Protein AF-G7DZJ2-F1 (afdb_monomer_lite)

Secondary structure (DSSP, 8-state):
-PPPTT-HHHHHHHTT-STT-TT---SS-HHHHHHHHHHTT--TT-EEEETTTEEEEEEEEEEEEEEEE-TTS-EEEEEEEEEEEEESSS-SSBSSEEEETTTTEEEESS---TTTEEEE-GGGEEEPPPPPPHHHHHHHHHHTT--

Foldseek 3Di:
DDDDCPDPVNVCCVVCHDPNVLDPDPPDDFVVVVVVCVVVVVDFQFWKDFQNHWTFTFHDWGWAWDWDQDPVRDTRTDIDIKTKTQTPDLQAAAQQWDQGPVVRGIDRSDGHDGSRIHIDHSVRIDGDDPPCPVVNVVVVVVVVVPD

Structure (mmCIF, N/CA/C/O backbone):
data_AF-G7DZJ2-F1
#
_entry.id   AF-G7DZJ2-F1
#
loop_
_atom_site.group_PDB
_atom_site.id
_atom_site.type_symbol
_atom_site.label_atom_id
_atom_site.label_alt_id
_atom_site.label_comp_id
_atom_site.label_asym_id
_atom_site.label_entity_id
_atom_site.label_seq_id
_atom_site.pdbx_PDB_ins_code
_atom_site.Cartn_x
_atom_site.Cartn_y
_atom_site.Cartn_z
_atom_site.occupancy
_atom_site.B_iso_or_equiv
_atom_site.auth_seq_id
_atom_site.auth_comp_id
_atom_site.auth_asym_id
_atom_site.auth_atom_id
_atom_site.pdbx_PDB_model_num
ATOM 1 N N . MET A 1 1 ? 21.394 -34.341 -24.101 1.00 41.84 1 MET A N 1
ATOM 2 C CA . MET A 1 1 ? 19.945 -34.638 -24.133 1.00 41.84 1 MET A CA 1
ATOM 3 C C . MET A 1 1 ? 19.260 -33.555 -24.952 1.00 41.84 1 MET A C 1
ATOM 5 O O . MET A 1 1 ? 19.091 -32.444 -24.472 1.00 41.84 1 MET A O 1
ATOM 9 N N . THR A 1 2 ? 18.996 -33.837 -26.224 1.00 46.78 2 THR A N 1
ATOM 10 C CA . THR A 1 2 ? 18.434 -32.907 -27.213 1.00 46.78 2 THR A CA 1
ATOM 11 C C . THR A 1 2 ? 16.918 -32.798 -27.024 1.00 46.78 2 THR A C 1
ATOM 13 O O . THR A 1 2 ? 16.206 -33.800 -27.077 1.00 46.78 2 THR A O 1
ATOM 16 N N . ALA A 1 3 ? 16.421 -31.592 -26.736 1.00 44.00 3 ALA A N 1
ATOM 17 C CA . ALA A 1 3 ? 14.989 -31.332 -26.600 1.00 44.00 3 ALA A CA 1
ATOM 18 C C . ALA A 1 3 ? 14.274 -31.607 -27.934 1.00 44.00 3 ALA A C 1
ATOM 20 O O . ALA A 1 3 ? 14.770 -31.227 -28.994 1.00 44.00 3 ALA A O 1
ATOM 21 N N . ARG A 1 4 ? 13.124 -32.290 -27.884 1.00 52.59 4 ARG A N 1
ATOM 22 C CA . ARG A 1 4 ? 12.337 -32.619 -29.080 1.00 52.59 4 ARG A CA 1
ATOM 23 C C . ARG A 1 4 ? 11.731 -31.333 -29.676 1.00 52.59 4 ARG A C 1
ATOM 25 O O . ARG A 1 4 ? 11.116 -30.579 -28.920 1.00 52.59 4 ARG A O 1
ATOM 32 N N . PRO A 1 5 ? 11.874 -31.090 -30.991 1.00 52.53 5 PRO A N 1
ATOM 33 C CA . PRO A 1 5 ? 11.468 -29.837 -31.636 1.00 52.53 5 PRO A CA 1
ATOM 34 C C . PRO A 1 5 ? 9.947 -29.592 -31.650 1.00 52.53 5 PRO A C 1
ATOM 36 O O . PRO A 1 5 ? 9.535 -28.441 -31.720 1.00 52.53 5 PRO A O 1
ATOM 39 N N . ASP A 1 6 ? 9.122 -30.632 -31.489 1.00 56.62 6 ASP A N 1
ATOM 40 C CA . ASP A 1 6 ? 7.650 -30.539 -31.558 1.00 56.62 6 ASP A CA 1
ATOM 41 C C . ASP A 1 6 ? 6.944 -30.275 -30.220 1.00 56.62 6 ASP A C 1
ATOM 43 O O . ASP A 1 6 ? 5.720 -30.367 -30.114 1.00 56.62 6 ASP A O 1
ATOM 47 N N . SER A 1 7 ? 7.680 -29.956 -29.153 1.00 67.56 7 SER A N 1
ATOM 48 C CA . SER A 1 7 ? 7.009 -29.589 -27.905 1.00 67.56 7 SER A CA 1
ATOM 49 C C . SER A 1 7 ? 6.439 -28.175 -27.998 1.00 67.56 7 SER A C 1
ATOM 51 O O . SER A 1 7 ? 7.148 -27.224 -28.336 1.00 67.56 7 SER A O 1
ATOM 53 N N . ALA A 1 8 ? 5.185 -28.008 -27.571 1.00 57.66 8 ALA A N 1
ATOM 54 C CA . ALA A 1 8 ? 4.567 -26.699 -27.371 1.00 57.66 8 ALA A CA 1
ATOM 55 C C . ALA A 1 8 ? 5.433 -25.770 -26.495 1.00 57.66 8 ALA A C 1
ATOM 57 O O . ALA A 1 8 ? 5.366 -24.552 -26.634 1.00 57.66 8 ALA A O 1
ATOM 58 N N . GLU A 1 9 ? 6.271 -26.318 -25.607 1.00 56.66 9 GLU A N 1
ATOM 59 C CA . GLU A 1 9 ? 7.233 -25.534 -24.825 1.00 56.66 9 GLU A CA 1
ATOM 60 C C . GLU A 1 9 ? 8.421 -25.018 -25.649 1.00 56.66 9 GLU A C 1
ATOM 62 O O . GLU A 1 9 ? 8.855 -23.887 -25.429 1.00 56.66 9 GLU A O 1
ATOM 67 N N . ALA A 1 10 ? 8.927 -25.806 -26.604 1.00 64.94 10 ALA A N 1
ATOM 68 C CA . ALA A 1 10 ? 10.011 -25.398 -27.498 1.00 64.94 10 ALA A CA 1
ATOM 69 C C . ALA A 1 10 ? 9.540 -24.284 -28.442 1.00 64.94 10 ALA A C 1
ATOM 71 O O . ALA A 1 10 ? 10.220 -23.269 -28.590 1.00 64.94 10 ALA A O 1
ATOM 72 N N . PHE A 1 11 ? 8.321 -24.416 -28.972 1.00 62.84 11 PHE A N 1
ATOM 73 C CA . PHE A 1 11 ? 7.686 -23.386 -29.791 1.00 62.84 11 PHE A CA 1
ATOM 74 C C . PHE A 1 11 ? 7.456 -22.084 -29.009 1.00 62.84 11 PHE A C 1
ATOM 76 O O . PHE A 1 11 ? 7.815 -21.007 -29.487 1.00 62.84 11 PHE A O 1
ATOM 83 N N . LYS A 1 12 ? 6.926 -22.177 -27.777 1.00 67.94 12 LYS A N 1
ATOM 84 C CA . LYS A 1 12 ? 6.692 -21.016 -26.899 1.00 67.94 12 LYS A CA 1
ATOM 85 C C . LYS A 1 12 ? 7.980 -20.269 -26.567 1.00 67.94 12 LYS A C 1
ATOM 87 O O . LYS A 1 12 ? 7.992 -19.045 -26.557 1.00 67.94 12 LYS A O 1
ATOM 92 N N . ARG A 1 13 ? 9.069 -20.998 -26.321 1.00 59.75 13 ARG A N 1
ATOM 93 C CA . ARG A 1 13 ? 10.374 -20.410 -26.002 1.00 59.75 13 ARG A CA 1
ATOM 94 C C . ARG A 1 13 ? 11.037 -19.764 -27.224 1.00 59.75 13 ARG A C 1
ATOM 96 O O . ARG A 1 13 ? 11.614 -18.696 -27.077 1.00 59.75 13 ARG A O 1
ATOM 103 N N . ALA A 1 14 ? 10.918 -20.369 -28.410 1.00 61.88 14 ALA A N 1
ATOM 104 C CA . ALA A 1 14 ? 11.476 -19.829 -29.654 1.00 61.88 14 ALA A CA 1
ATOM 105 C C . ALA A 1 14 ? 10.770 -18.549 -30.138 1.00 61.88 14 ALA A C 1
ATOM 107 O O . ALA A 1 14 ? 11.407 -17.699 -30.749 1.00 61.88 14 ALA A O 1
ATOM 108 N N . HIS A 1 15 ? 9.478 -18.396 -29.834 1.00 58.78 15 HIS A N 1
ATOM 109 C CA . HIS A 1 15 ? 8.666 -17.252 -30.271 1.00 58.78 15 HIS A CA 1
ATOM 110 C C . HIS A 1 15 ? 8.377 -16.241 -29.152 1.00 58.78 15 HIS A C 1
ATOM 112 O O . HIS A 1 15 ? 7.525 -15.374 -29.320 1.00 58.78 15 HIS A O 1
ATOM 118 N N . GLY A 1 16 ? 9.034 -16.363 -27.990 1.00 57.56 16 GLY A N 1
ATOM 119 C CA . GLY A 1 16 ? 8.815 -15.456 -26.856 1.00 57.56 16 GLY A CA 1
ATOM 120 C C . GLY A 1 16 ? 7.372 -15.454 -26.332 1.00 57.56 16 GLY A C 1
ATOM 121 O O . GLY A 1 16 ? 6.917 -14.464 -25.774 1.00 57.56 16 GLY A O 1
ATOM 122 N N . LEU A 1 17 ? 6.626 -16.545 -26.518 1.00 51.12 17 LEU A N 1
ATOM 123 C CA . LEU A 1 17 ? 5.212 -16.641 -26.159 1.00 51.12 17 LEU A CA 1
ATOM 124 C C . LEU A 1 17 ? 5.035 -17.137 -24.715 1.00 51.12 17 LEU A C 1
ATOM 126 O O . LEU A 1 17 ? 5.627 -18.130 -24.278 1.00 51.12 17 LEU A O 1
ATOM 130 N N . GLY A 1 18 ? 4.151 -16.472 -23.971 1.00 57.47 18 GLY A N 1
ATOM 131 C CA . GLY A 1 18 ? 3.813 -16.816 -22.589 1.00 57.47 18 GLY A CA 1
ATOM 132 C C . GLY A 1 18 ? 4.893 -16.393 -21.590 1.00 57.47 18 GLY A C 1
ATOM 133 O O . GLY A 1 18 ? 5.390 -15.276 -21.630 1.00 57.47 18 GLY A O 1
ATOM 134 N N . ARG A 1 19 ? 5.279 -17.295 -20.681 1.00 50.94 19 ARG A N 1
ATOM 135 C CA . ARG A 1 19 ? 6.246 -17.047 -19.587 1.00 50.94 19 ARG A CA 1
ATOM 136 C C . ARG A 1 19 ? 7.688 -16.724 -20.025 1.00 50.94 19 ARG A C 1
ATOM 138 O O . ARG A 1 19 ? 8.557 -16.585 -19.170 1.00 50.94 19 ARG A O 1
ATOM 145 N N . PHE A 1 20 ? 7.967 -16.709 -21.327 1.00 45.88 20 PHE A N 1
ATOM 146 C CA . PHE A 1 20 ? 9.283 -16.424 -21.909 1.00 45.88 20 PHE A CA 1
ATOM 147 C C . PHE A 1 20 ? 9.341 -15.064 -22.621 1.00 45.88 20 PHE A C 1
ATOM 149 O O . PHE A 1 20 ? 10.408 -14.699 -23.104 1.00 45.88 20 PHE A O 1
ATOM 156 N N . ALA A 1 21 ? 8.239 -14.306 -22.654 1.00 46.41 21 ALA A N 1
ATOM 157 C CA . ALA A 1 21 ? 8.311 -12.876 -22.914 1.00 46.41 21 ALA A CA 1
ATOM 158 C C . ALA A 1 21 ? 9.027 -12.234 -21.718 1.00 46.41 21 ALA A C 1
ATOM 160 O O . ALA A 1 21 ? 8.544 -12.331 -20.587 1.00 46.41 21 ALA A O 1
ATOM 161 N N . ALA A 1 22 ? 10.196 -11.637 -21.955 1.00 48.41 22 ALA A N 1
ATOM 162 C CA . ALA A 1 22 ? 10.987 -10.945 -20.935 1.00 48.41 22 ALA A CA 1
ATOM 163 C C . ALA A 1 22 ? 10.199 -9.813 -20.246 1.00 48.41 22 ALA A C 1
ATOM 165 O O . ALA A 1 22 ? 10.503 -9.457 -19.114 1.00 48.41 22 ALA A O 1
ATOM 166 N N . ASP A 1 23 ? 9.116 -9.361 -20.876 1.00 47.44 23 ASP A N 1
ATOM 167 C CA . ASP A 1 23 ? 8.303 -8.241 -20.440 1.00 47.44 23 ASP A CA 1
ATOM 168 C C . ASP A 1 23 ? 6.836 -8.652 -20.320 1.00 47.44 23 ASP A C 1
ATOM 170 O O . ASP A 1 23 ? 5.979 -8.173 -21.060 1.00 47.44 23 ASP A O 1
ATOM 174 N N . PHE A 1 24 ? 6.492 -9.522 -19.364 1.00 44.47 24 PHE A N 1
ATOM 175 C CA . PHE A 1 24 ? 5.090 -9.608 -18.930 1.00 44.47 24 PHE A CA 1
ATOM 176 C C . PHE A 1 24 ? 4.741 -8.355 -18.106 1.00 44.47 24 PHE A C 1
ATOM 178 O O . PHE A 1 24 ? 4.435 -8.428 -16.911 1.00 44.47 24 PHE A O 1
ATOM 185 N N . GLN A 1 25 ? 4.840 -7.192 -18.755 1.00 52.75 25 GLN A N 1
ATOM 186 C CA . GLN A 1 25 ? 4.121 -5.992 -18.376 1.00 52.75 25 GLN A CA 1
ATOM 187 C C . GLN A 1 25 ? 2.636 -6.352 -18.413 1.00 52.75 25 GLN A C 1
ATOM 189 O O . GLN A 1 25 ? 2.176 -7.094 -19.284 1.00 52.75 25 GLN A O 1
ATOM 194 N N . SER A 1 26 ? 1.891 -5.894 -17.409 1.00 54.16 26 SER A N 1
ATOM 195 C CA . SER A 1 26 ? 0.433 -5.964 -17.463 1.00 54.16 26 SER A CA 1
ATOM 196 C C . SER A 1 26 ? -0.024 -5.421 -18.825 1.00 54.16 26 SER A C 1
ATOM 198 O O . SER A 1 26 ? 0.480 -4.374 -19.227 1.00 54.16 26 SER A O 1
ATOM 200 N N . PRO A 1 27 ? -0.952 -6.082 -19.545 1.00 65.19 27 PRO A N 1
ATOM 201 C CA . PRO A 1 27 ? -1.469 -5.547 -20.808 1.00 65.19 27 PRO A CA 1
ATOM 202 C C . PRO A 1 27 ? -2.169 -4.191 -20.618 1.00 65.19 27 PRO A C 1
ATOM 204 O O . PRO A 1 27 ? -2.431 -3.488 -21.588 1.00 65.19 27 PRO A O 1
ATOM 207 N N . VAL A 1 28 ? -2.472 -3.836 -19.365 1.00 78.12 28 VAL A N 1
ATOM 208 C CA . VAL A 1 28 ? -3.071 -2.570 -18.952 1.00 78.12 28 VAL A CA 1
ATOM 209 C C . VAL A 1 28 ? -1.975 -1.612 -18.454 1.00 78.12 28 VAL A C 1
ATOM 211 O O . VAL A 1 28 ? -1.222 -2.008 -17.554 1.00 78.12 28 VAL A O 1
ATOM 214 N N . PRO A 1 29 ? -1.896 -0.369 -18.977 1.00 88.50 29 PRO A N 1
ATOM 215 C CA . PRO A 1 29 ? -0.982 0.668 -18.491 1.00 88.50 29 PRO A CA 1
ATOM 216 C C . PRO A 1 29 ? -1.143 0.948 -16.990 1.00 88.50 29 PRO A C 1
ATOM 218 O O . PRO A 1 29 ? -2.256 0.903 -16.461 1.00 88.50 29 PRO A O 1
ATOM 221 N N . VAL A 1 30 ? -0.043 1.272 -16.303 1.00 87.88 30 VAL A N 1
ATOM 222 C CA . VAL A 1 30 ? -0.027 1.535 -14.848 1.00 87.88 30 VAL A CA 1
ATOM 223 C C . VAL A 1 30 ? -0.989 2.661 -14.473 1.00 87.88 30 VAL A C 1
ATOM 225 O O . VAL A 1 30 ? -1.718 2.544 -13.493 1.00 87.88 30 VAL A O 1
ATOM 228 N N . GLU A 1 31 ? -1.040 3.713 -15.282 1.00 90.31 31 GLU A N 1
ATOM 229 C CA . GLU A 1 31 ? -1.903 4.877 -15.092 1.00 90.31 31 GLU A CA 1
ATOM 230 C C . GLU A 1 31 ? -3.384 4.491 -15.127 1.00 90.31 31 GLU A C 1
ATOM 232 O O . GLU A 1 31 ? -4.176 4.994 -14.334 1.00 90.31 31 GLU A O 1
ATOM 237 N N . GLN A 1 32 ? -3.761 3.562 -16.011 1.00 91.56 32 GLN A N 1
ATOM 238 C CA . GLN A 1 32 ? -5.133 3.068 -16.074 1.00 91.56 32 GLN A CA 1
ATOM 239 C C . GLN A 1 32 ? -5.474 2.245 -14.828 1.00 91.56 32 GLN A C 1
ATOM 241 O O . GLN A 1 32 ? -6.549 2.429 -14.266 1.00 91.56 32 GLN A O 1
ATOM 246 N N . VAL A 1 33 ? -4.554 1.393 -14.361 1.00 91.62 33 VAL A N 1
ATOM 247 C CA . VAL A 1 33 ? -4.752 0.643 -13.113 1.00 91.62 33 VAL A CA 1
ATOM 248 C C . VAL A 1 33 ? -4.941 1.602 -11.940 1.00 91.62 33 VAL A C 1
ATOM 250 O O . VAL A 1 33 ? -5.852 1.403 -11.149 1.00 91.62 33 VAL A O 1
ATOM 253 N N . ILE A 1 34 ? -4.118 2.649 -11.826 1.00 93.44 34 ILE A N 1
ATOM 254 C CA . ILE A 1 34 ? -4.251 3.645 -10.753 1.00 93.44 34 ILE A CA 1
ATOM 255 C C . ILE A 1 34 ? -5.618 4.332 -10.827 1.00 93.44 34 ILE A C 1
ATOM 257 O O . ILE A 1 34 ? -6.309 4.365 -9.814 1.00 93.44 34 ILE A O 1
ATOM 261 N N . ARG A 1 35 ? -6.062 4.768 -12.013 1.00 94.12 35 ARG A N 1
ATOM 262 C CA . ARG A 1 35 ? -7.389 5.380 -12.182 1.00 94.12 35 ARG A CA 1
ATOM 263 C C . ARG A 1 35 ? -8.523 4.449 -11.740 1.00 94.12 35 ARG A C 1
ATOM 265 O O . ARG A 1 35 ? -9.419 4.874 -11.023 1.00 94.12 35 ARG A O 1
ATOM 272 N N . GLU A 1 36 ? -8.461 3.167 -12.101 1.00 94.75 36 GLU A N 1
ATOM 273 C CA . GLU A 1 36 ? -9.446 2.163 -11.666 1.00 94.75 36 GLU A CA 1
ATOM 274 C C . GLU A 1 36 ? -9.441 1.957 -10.136 1.00 94.75 36 GLU A C 1
ATOM 276 O O . GLU A 1 36 ? -10.472 1.638 -9.543 1.00 94.75 36 GLU A O 1
ATOM 281 N N . LEU A 1 37 ? -8.295 2.127 -9.466 1.00 94.88 37 LEU A N 1
ATOM 282 C CA . LEU A 1 37 ? -8.219 2.100 -8.000 1.00 94.88 37 LEU A CA 1
ATOM 283 C C . LEU A 1 37 ? -8.852 3.347 -7.379 1.00 94.88 37 LEU A C 1
ATOM 285 O O . LEU A 1 37 ? -9.614 3.219 -6.420 1.00 94.88 37 LEU A O 1
ATOM 289 N N . GLU A 1 38 ? -8.586 4.522 -7.945 1.00 93.56 38 GLU A N 1
ATOM 290 C CA . GLU A 1 38 ? -9.172 5.786 -7.495 1.00 93.56 38 GLU A CA 1
ATOM 291 C C . GLU A 1 38 ? -10.699 5.784 -7.653 1.00 93.56 38 GLU A C 1
ATOM 293 O O . GLU A 1 38 ? -11.409 6.135 -6.713 1.00 93.56 38 GLU A O 1
ATOM 298 N N . GLU A 1 39 ? -11.218 5.289 -8.784 1.00 93.94 39 GLU A N 1
ATOM 299 C CA . GLU A 1 39 ? -12.658 5.105 -9.039 1.00 93.94 39 GLU A CA 1
ATOM 300 C C . GLU A 1 39 ? -13.317 4.152 -8.026 1.00 93.94 39 GLU A C 1
ATOM 302 O O . GLU A 1 39 ? -14.494 4.295 -7.697 1.00 93.94 39 GLU A O 1
ATOM 307 N N . ARG A 1 40 ? -12.554 3.196 -7.481 1.00 93.19 40 ARG A N 1
ATOM 308 C CA . ARG A 1 40 ? -12.999 2.304 -6.399 1.00 93.19 40 ARG A CA 1
ATOM 309 C C . ARG A 1 40 ? -12.906 2.938 -5.009 1.00 93.19 40 ARG A C 1
ATOM 311 O O . ARG A 1 40 ? -13.296 2.277 -4.053 1.00 93.19 40 ARG A O 1
ATOM 318 N N . GLY A 1 41 ? -12.371 4.153 -4.878 1.00 93.75 41 GLY A N 1
ATOM 319 C CA . GLY A 1 41 ? -12.129 4.846 -3.607 1.00 93.75 41 GLY A CA 1
ATOM 320 C C . GLY A 1 41 ? -10.806 4.481 -2.922 1.00 93.75 41 GLY A C 1
ATOM 321 O O . GLY A 1 41 ? -10.555 4.897 -1.791 1.00 93.75 41 GLY A O 1
ATOM 322 N N . ILE A 1 42 ? -9.946 3.694 -3.576 1.00 95.88 42 ILE A N 1
ATOM 323 C CA . ILE A 1 42 ? -8.591 3.402 -3.097 1.00 95.88 42 ILE A CA 1
ATOM 324 C C . ILE A 1 42 ? -7.738 4.611 -3.478 1.00 95.88 42 ILE A C 1
ATOM 326 O O . ILE A 1 42 ? -7.122 4.639 -4.537 1.00 95.88 42 ILE A O 1
ATOM 330 N N . ILE A 1 43 ? -7.751 5.620 -2.610 1.00 96.25 43 ILE A N 1
ATOM 331 C CA . ILE A 1 43 ? -7.017 6.882 -2.746 1.00 96.25 43 ILE A CA 1
ATOM 332 C C . ILE A 1 43 ? -6.142 7.113 -1.511 1.00 96.25 43 ILE A C 1
ATOM 334 O O . ILE A 1 43 ? -6.382 6.539 -0.446 1.00 96.25 43 ILE A O 1
ATOM 338 N N . THR A 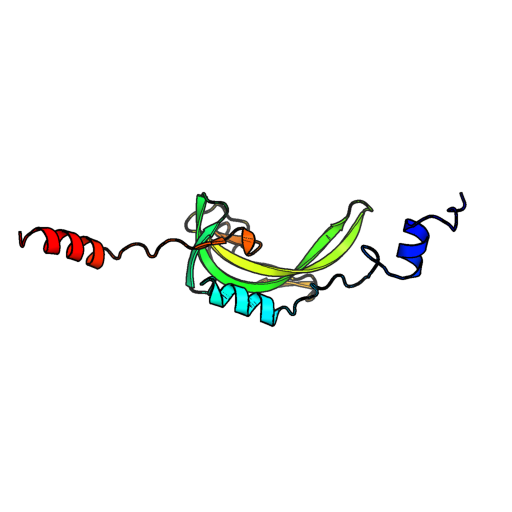1 44 ? -5.116 7.954 -1.623 1.00 96.69 44 THR A N 1
ATOM 339 C CA . THR A 1 44 ? -4.298 8.326 -0.462 1.00 96.69 44 THR A CA 1
ATOM 340 C C . THR A 1 44 ? -5.139 9.046 0.598 1.00 96.69 44 THR A C 1
ATOM 342 O O . THR A 1 44 ? -6.067 9.789 0.296 1.00 96.69 44 THR A O 1
ATOM 345 N N . GLY A 1 45 ? -4.845 8.777 1.870 1.00 95.88 45 GLY A N 1
ATOM 346 C CA . GLY A 1 45 ? -5.611 9.258 3.019 1.00 95.88 45 GLY A CA 1
ATOM 347 C C . GLY A 1 45 ? -6.851 8.425 3.354 1.00 95.88 45 GLY A C 1
ATOM 348 O O . GLY A 1 45 ? -7.346 8.533 4.472 1.00 95.88 45 GLY A O 1
ATOM 349 N N . ALA A 1 46 ? -7.330 7.559 2.454 1.00 95.12 46 ALA A N 1
ATOM 350 C CA . ALA A 1 46 ? -8.515 6.756 2.727 1.00 95.12 46 ALA A CA 1
ATOM 351 C C . ALA A 1 46 ? -8.269 5.706 3.820 1.00 95.12 46 ALA A C 1
ATOM 353 O O . ALA A 1 46 ? -7.201 5.080 3.909 1.00 95.12 46 ALA A O 1
ATOM 354 N N . ARG A 1 47 ? -9.304 5.494 4.637 1.00 96.00 47 ARG A N 1
ATOM 355 C CA . ARG A 1 47 ? -9.354 4.443 5.648 1.00 96.00 47 ARG A CA 1
ATOM 356 C C . ARG A 1 47 ? -9.529 3.086 4.975 1.00 96.00 47 ARG A C 1
ATOM 358 O O . ARG A 1 47 ? -10.377 2.919 4.101 1.00 96.00 47 ARG A O 1
ATOM 365 N N . CYS A 1 48 ? -8.752 2.096 5.399 1.00 95.75 48 CYS A N 1
ATOM 366 C CA . CYS A 1 48 ? -8.834 0.764 4.817 1.00 95.75 48 CYS A CA 1
ATOM 367 C C . CYS A 1 48 ? -8.559 -0.352 5.822 1.00 95.75 48 CYS A C 1
ATOM 369 O O . CYS A 1 48 ? -8.000 -0.141 6.900 1.00 95.75 48 CYS A O 1
ATOM 371 N N . THR A 1 49 ? -8.929 -1.558 5.410 1.00 96.75 49 THR A N 1
ATOM 372 C CA . THR A 1 49 ? -8.592 -2.818 6.056 1.00 96.75 49 THR A CA 1
ATOM 373 C C . THR A 1 49 ? -7.797 -3.678 5.080 1.00 96.75 49 THR A C 1
ATOM 375 O O . THR A 1 49 ? -8.174 -3.836 3.919 1.00 96.75 49 THR A O 1
ATOM 378 N N . VAL A 1 50 ? -6.691 -4.242 5.556 1.00 96.69 50 VAL A N 1
ATOM 379 C CA . VAL A 1 50 ? -5.806 -5.140 4.814 1.00 96.69 50 VAL A CA 1
ATOM 380 C C . VAL A 1 50 ? -5.995 -6.570 5.310 1.00 96.69 50 VAL A C 1
ATOM 382 O O . VAL A 1 50 ? -5.839 -6.829 6.506 1.00 96.69 50 VAL A O 1
ATOM 385 N N . ASP A 1 51 ? -6.256 -7.504 4.391 1.00 94.00 51 ASP A N 1
ATOM 386 C CA . ASP A 1 51 ? -6.551 -8.917 4.701 1.00 94.00 51 ASP A CA 1
ATOM 387 C C . ASP A 1 51 ? -7.615 -9.070 5.803 1.00 94.00 51 ASP A C 1
ATOM 389 O O . ASP A 1 51 ? -7.421 -9.805 6.772 1.00 94.00 51 ASP A O 1
ATOM 393 N N . GLU A 1 52 ? -8.698 -8.297 5.693 1.00 89.69 52 GLU A N 1
ATOM 394 C CA . GLU A 1 52 ? -9.902 -8.391 6.539 1.00 89.69 52 GLU A CA 1
ATOM 395 C C . GLU A 1 52 ? -9.712 -8.084 8.039 1.00 89.69 52 GLU A C 1
ATOM 397 O O . GLU A 1 52 ? -10.690 -8.026 8.775 1.00 89.69 52 GLU A O 1
ATOM 402 N N . SER A 1 53 ? -8.486 -7.837 8.506 1.00 92.94 53 SER A N 1
ATOM 403 C CA . SER A 1 53 ? -8.176 -7.756 9.942 1.00 92.94 53 SER A CA 1
ATOM 404 C C . SER A 1 53 ? -7.335 -6.547 10.342 1.00 92.94 53 SER A C 1
ATOM 406 O O . SER A 1 53 ? -7.495 -6.022 11.441 1.00 92.94 53 SER A O 1
ATOM 408 N N . ARG A 1 54 ? -6.432 -6.078 9.475 1.00 95.75 54 ARG A N 1
ATOM 409 C CA . ARG A 1 54 ? -5.461 -5.037 9.839 1.00 95.75 54 ARG A CA 1
ATOM 410 C C . ARG A 1 54 ? -5.896 -3.697 9.291 1.00 95.75 54 ARG A C 1
ATOM 412 O O . ARG A 1 54 ? -5.864 -3.482 8.082 1.00 95.75 54 ARG A O 1
ATOM 419 N N . ARG A 1 55 ? -6.292 -2.798 10.180 1.00 96.62 55 ARG A N 1
ATOM 420 C CA . ARG A 1 55 ? -6.757 -1.465 9.807 1.00 96.62 55 ARG A CA 1
ATOM 421 C C . ARG A 1 55 ? -5.590 -0.490 9.641 1.00 96.62 55 ARG A C 1
ATOM 423 O O . ARG A 1 55 ? -4.566 -0.603 10.319 1.00 96.62 55 ARG A O 1
ATOM 430 N N . GLY A 1 56 ? -5.743 0.444 8.710 1.00 96.88 56 GLY A N 1
ATOM 431 C CA . GLY A 1 56 ? -4.758 1.486 8.445 1.00 96.88 56 GLY A CA 1
ATOM 432 C C . GLY A 1 56 ? -5.270 2.598 7.533 1.00 96.88 56 GLY A C 1
ATOM 433 O O . GLY A 1 56 ? -6.465 2.695 7.236 1.00 96.88 56 GLY A O 1
ATOM 434 N N . TYR A 1 57 ? -4.341 3.430 7.081 1.00 97.88 57 TYR A N 1
ATOM 435 C CA . TYR A 1 57 ? -4.575 4.497 6.114 1.00 97.88 57 TYR A CA 1
ATOM 436 C C . TYR A 1 57 ? -3.701 4.288 4.888 1.00 97.88 57 TYR A C 1
ATOM 438 O O . TYR A 1 57 ? -2.513 3.974 5.004 1.00 97.88 57 TYR A O 1
ATOM 446 N N . ILE A 1 58 ? -4.274 4.490 3.706 1.00 98.12 58 ILE A N 1
ATOM 447 C CA . ILE A 1 58 ? -3.514 4.439 2.459 1.00 98.12 58 ILE A CA 1
ATOM 448 C C . ILE A 1 58 ? -2.579 5.650 2.410 1.00 98.12 58 ILE A C 1
ATOM 450 O O . ILE A 1 58 ? -3.014 6.794 2.513 1.00 98.12 58 ILE A O 1
ATOM 454 N N . ARG A 1 59 ? -1.280 5.413 2.236 1.00 98.12 59 ARG A N 1
ATOM 455 C CA . ARG A 1 59 ? -0.247 6.458 2.145 1.00 98.12 59 ARG A CA 1
ATOM 456 C C . ARG A 1 59 ? 0.445 6.513 0.788 1.00 98.12 59 ARG A C 1
ATOM 458 O O . ARG A 1 59 ? 1.040 7.532 0.463 1.00 98.12 59 ARG A O 1
ATOM 465 N N . PHE A 1 60 ? 0.361 5.444 0.000 1.00 97.81 60 PHE A N 1
ATOM 466 C CA . PHE A 1 60 ? 0.999 5.353 -1.309 1.00 97.81 60 PHE A CA 1
ATOM 467 C C . PHE A 1 60 ? 0.174 4.481 -2.255 1.00 97.81 60 PHE A C 1
ATOM 469 O O . PHE A 1 60 ? -0.335 3.438 -1.846 1.00 97.81 60 PHE A O 1
ATOM 476 N N . ILE A 1 61 ? 0.092 4.880 -3.522 1.00 97.06 61 ILE A N 1
ATOM 477 C CA . ILE A 1 61 ? -0.422 4.065 -4.624 1.00 97.06 61 ILE A CA 1
ATOM 478 C C . ILE A 1 61 ? 0.528 4.283 -5.792 1.00 97.06 61 ILE A C 1
ATOM 480 O O . ILE A 1 61 ? 0.730 5.418 -6.217 1.00 97.06 61 ILE A O 1
ATOM 484 N N . GLY A 1 62 ? 1.132 3.217 -6.302 1.00 93.44 62 GLY A N 1
ATOM 485 C CA . GLY A 1 62 ? 2.058 3.375 -7.412 1.00 93.44 62 GLY A CA 1
ATOM 486 C C . GLY A 1 62 ? 2.775 2.100 -7.822 1.00 93.44 62 GLY A C 1
ATOM 487 O O . GLY A 1 62 ? 2.650 1.064 -7.158 1.00 93.44 62 GLY A O 1
ATOM 488 N N . PRO A 1 63 ? 3.511 2.159 -8.942 1.00 91.75 63 PRO A N 1
ATOM 489 C CA . PRO A 1 63 ? 4.311 1.044 -9.407 1.00 91.75 63 PRO A CA 1
ATOM 490 C C . PRO A 1 63 ? 5.477 0.794 -8.449 1.00 91.75 63 PRO A C 1
ATOM 492 O O . PRO A 1 63 ? 6.173 1.720 -8.047 1.00 91.75 63 PRO A O 1
ATOM 495 N N . LEU A 1 64 ? 5.714 -0.474 -8.124 1.00 88.31 64 LEU A N 1
ATOM 496 C CA . LEU A 1 64 ? 6.947 -0.934 -7.495 1.00 88.31 64 LEU A CA 1
ATOM 497 C C . LEU A 1 64 ? 7.513 -2.101 -8.290 1.00 88.31 64 LEU A C 1
ATOM 499 O O . LEU A 1 64 ? 6.785 -3.023 -8.681 1.00 88.31 64 LEU A O 1
ATOM 503 N N . ARG A 1 65 ? 8.830 -2.074 -8.488 1.00 85.44 65 ARG A N 1
ATOM 504 C CA . ARG A 1 65 ? 9.581 -3.167 -9.095 1.00 85.44 65 ARG A CA 1
ATOM 505 C C . ARG A 1 65 ? 10.097 -4.082 -7.992 1.00 85.44 65 ARG A C 1
ATOM 507 O O . ARG A 1 65 ? 10.938 -3.695 -7.184 1.00 85.44 65 ARG A O 1
ATOM 514 N N . MET A 1 66 ? 9.578 -5.305 -7.952 1.00 76.31 66 MET A N 1
ATOM 515 C CA . MET A 1 66 ? 10.039 -6.323 -7.011 1.00 76.31 66 MET A CA 1
ATOM 516 C C . MET A 1 66 ? 10.673 -7.485 -7.763 1.00 76.31 66 MET A C 1
ATOM 518 O O . MET A 1 66 ? 10.049 -8.065 -8.656 1.00 76.31 66 MET A O 1
ATOM 522 N N . SER A 1 67 ? 11.882 -7.869 -7.354 1.00 76.25 67 SER A N 1
ATOM 523 C CA . SER A 1 67 ? 12.489 -9.121 -7.797 1.00 76.25 67 SER A CA 1
ATOM 524 C C . SER A 1 67 ? 11.770 -10.295 -7.142 1.00 76.25 67 SER A C 1
ATOM 526 O O . SER A 1 67 ? 11.689 -10.386 -5.914 1.00 76.25 67 SER A O 1
ATOM 528 N N . ARG A 1 68 ? 11.297 -11.244 -7.948 1.00 71.69 68 ARG A N 1
ATOM 529 C CA . ARG A 1 68 ? 10.929 -12.579 -7.467 1.00 71.69 68 ARG A CA 1
ATOM 530 C C . ARG A 1 68 ? 11.918 -13.599 -8.002 1.00 71.69 68 ARG A C 1
ATOM 532 O O . ARG A 1 68 ? 12.407 -13.474 -9.121 1.00 71.69 68 ARG A O 1
ATOM 539 N N . VAL A 1 69 ? 12.220 -14.596 -7.178 1.00 75.69 69 VAL A N 1
ATOM 540 C CA . VAL A 1 69 ? 12.938 -15.791 -7.619 1.00 75.69 69 VAL A CA 1
ATOM 541 C C . VAL A 1 69 ? 11.882 -16.792 -8.068 1.00 75.69 69 VAL A C 1
ATOM 543 O O . VAL A 1 69 ? 11.051 -17.218 -7.264 1.00 75.69 69 VAL A O 1
ATOM 546 N N . ASP A 1 70 ? 11.877 -17.106 -9.358 1.00 74.19 70 ASP A N 1
ATOM 547 C CA . ASP A 1 70 ? 10.958 -18.081 -9.937 1.00 74.19 70 ASP A CA 1
ATOM 548 C C . ASP A 1 70 ? 11.398 -19.526 -9.636 1.00 74.19 70 ASP A C 1
ATOM 550 O O . ASP A 1 70 ? 12.459 -19.789 -9.069 1.00 74.19 70 ASP A O 1
ATOM 554 N N . LYS A 1 71 ? 10.556 -20.500 -10.009 1.00 75.81 71 LYS A N 1
ATOM 555 C CA . LYS A 1 71 ? 10.790 -21.939 -9.759 1.00 75.81 71 LYS A CA 1
ATOM 556 C C . LYS A 1 71 ? 12.049 -22.488 -10.439 1.00 75.81 71 LYS A C 1
ATOM 558 O O . LYS A 1 71 ? 12.566 -23.516 -10.021 1.00 75.81 71 LYS A O 1
ATOM 563 N N . ASP A 1 72 ? 12.508 -21.824 -11.492 1.00 84.44 72 ASP A N 1
ATOM 564 C CA . ASP A 1 72 ? 13.753 -22.100 -12.211 1.00 84.44 72 ASP A CA 1
ATOM 565 C C . ASP A 1 72 ? 14.969 -21.390 -11.583 1.00 84.44 72 ASP A C 1
ATOM 567 O O . ASP A 1 72 ? 16.050 -21.394 -12.166 1.00 84.44 72 ASP A O 1
ATOM 571 N N . 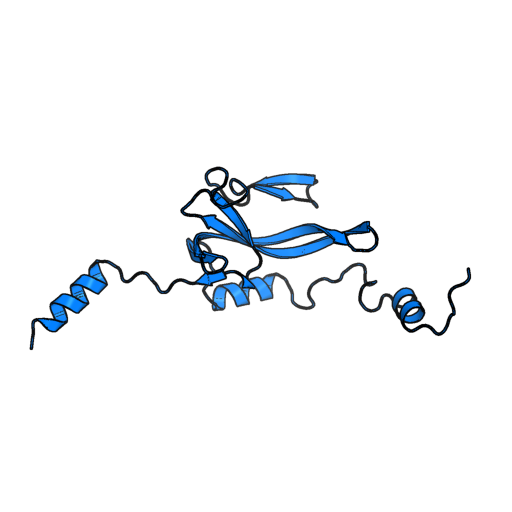ASN A 1 73 ? 14.804 -20.796 -10.394 1.00 76.94 73 ASN A N 1
ATOM 572 C CA . ASN A 1 73 ? 15.798 -19.990 -9.686 1.00 76.94 73 ASN A CA 1
ATOM 573 C C . ASN A 1 73 ? 16.237 -18.726 -10.454 1.00 76.94 73 ASN A C 1
ATOM 575 O O . ASN A 1 73 ? 17.226 -18.086 -10.095 1.00 76.94 73 ASN A O 1
ATOM 579 N N . ALA A 1 74 ? 15.504 -18.342 -11.503 1.00 76.12 74 ALA A N 1
ATOM 580 C CA . ALA A 1 74 ? 15.743 -17.098 -12.214 1.00 76.12 74 ALA A CA 1
ATOM 581 C C . ALA A 1 74 ? 15.178 -15.925 -11.404 1.00 76.12 74 ALA A C 1
ATOM 583 O O . ALA A 1 74 ? 14.023 -15.954 -10.972 1.00 76.12 74 ALA A O 1
ATOM 584 N N . ARG A 1 75 ? 15.978 -14.869 -11.219 1.00 70.94 75 ARG A N 1
ATOM 585 C CA . ARG A 1 75 ? 15.455 -13.581 -10.755 1.00 70.94 75 ARG A CA 1
ATOM 586 C C . ARG A 1 75 ? 14.726 -12.911 -11.904 1.00 70.94 75 ARG A C 1
ATOM 588 O O . ARG A 1 75 ? 15.310 -12.706 -12.966 1.00 70.94 75 ARG A O 1
ATOM 595 N N . ARG A 1 76 ? 13.464 -12.571 -11.676 1.00 73.62 76 ARG A N 1
ATOM 596 C CA . ARG A 1 76 ? 12.667 -11.783 -12.609 1.00 73.62 76 ARG A CA 1
ATOM 597 C C . ARG A 1 76 ? 12.104 -10.586 -11.880 1.00 73.62 76 ARG A C 1
ATOM 599 O O . ARG A 1 76 ? 11.426 -10.727 -10.859 1.00 73.62 76 ARG A O 1
ATOM 606 N N . ASP A 1 77 ? 12.402 -9.419 -12.422 1.00 73.31 77 ASP A N 1
ATOM 607 C CA . ASP A 1 77 ? 11.862 -8.172 -11.923 1.00 73.31 77 ASP A CA 1
ATOM 608 C C . ASP A 1 77 ? 10.500 -7.961 -12.550 1.00 73.31 77 ASP A C 1
ATOM 610 O O . ASP A 1 77 ? 10.348 -7.978 -13.773 1.00 73.31 77 ASP A O 1
ATOM 614 N N . LYS A 1 78 ? 9.493 -7.787 -11.700 1.00 79.06 78 LYS A N 1
ATOM 615 C CA . LYS A 1 78 ? 8.144 -7.503 -12.161 1.00 79.06 78 LYS A CA 1
ATOM 616 C C . LYS A 1 78 ? 7.658 -6.207 -11.549 1.00 79.06 78 LYS A C 1
ATOM 618 O O . LYS A 1 78 ? 7.714 -6.023 -10.332 1.00 79.06 78 LYS A O 1
ATOM 623 N N . VAL A 1 79 ? 7.178 -5.325 -12.417 1.00 82.75 79 VAL A N 1
ATOM 624 C CA . VAL A 1 79 ? 6.529 -4.078 -12.024 1.00 82.75 79 VAL A CA 1
ATOM 625 C C . VAL A 1 79 ? 5.057 -4.370 -11.771 1.00 82.75 79 VAL A C 1
ATOM 627 O O . VAL A 1 79 ? 4.362 -4.935 -12.618 1.00 82.75 79 VAL A O 1
ATOM 630 N N . HIS A 1 80 ? 4.588 -4.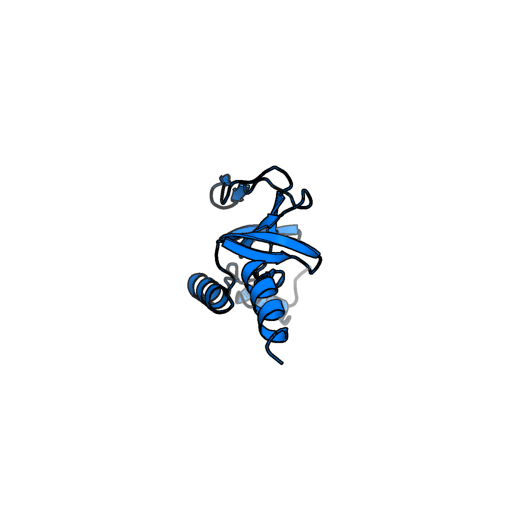002 -10.586 1.00 86.00 80 HIS A N 1
ATOM 631 C CA . HIS A 1 80 ? 3.190 -4.101 -10.192 1.00 86.00 80 HIS A CA 1
ATOM 632 C C . HIS A 1 80 ? 2.762 -2.819 -9.492 1.00 86.00 80 HIS A C 1
ATOM 634 O O . HIS A 1 80 ? 3.573 -2.193 -8.818 1.00 86.00 80 HIS A O 1
ATOM 640 N N . VAL A 1 81 ? 1.483 -2.460 -9.598 1.00 92.31 81 VAL A N 1
ATOM 641 C CA . VAL A 1 81 ? 0.908 -1.423 -8.737 1.00 92.31 81 VAL A CA 1
ATOM 642 C C . VAL A 1 81 ? 0.724 -1.996 -7.336 1.00 92.31 81 VAL A C 1
ATOM 644 O O . VAL A 1 81 ? 0.129 -3.063 -7.165 1.00 92.31 81 VAL A O 1
ATOM 647 N N . PHE A 1 82 ? 1.243 -1.284 -6.344 1.00 94.81 82 PHE A N 1
ATOM 648 C CA . PHE A 1 82 ? 1.097 -1.585 -4.928 1.00 94.81 82 PHE A CA 1
ATOM 649 C C . PHE A 1 82 ? 0.400 -0.440 -4.207 1.00 94.81 82 PHE A C 1
ATOM 651 O O . PHE A 1 82 ? 0.495 0.722 -4.601 1.00 94.81 82 PHE A O 1
ATOM 658 N N . VAL A 1 83 ? -0.251 -0.796 -3.104 1.00 97.69 83 VAL A N 1
ATOM 659 C CA . VAL A 1 83 ? -0.804 0.138 -2.129 1.00 97.69 83 VAL A CA 1
ATOM 660 C C . VAL A 1 83 ? 0.058 0.067 -0.874 1.00 97.69 83 VAL A C 1
ATOM 662 O O . VAL A 1 83 ? 0.215 -1.005 -0.284 1.00 97.69 83 VAL A O 1
ATOM 665 N N . GLY A 1 84 ? 0.651 1.196 -0.495 1.00 97.94 84 GLY A N 1
ATOM 666 C CA . GLY A 1 84 ? 1.352 1.376 0.769 1.00 97.94 84 GLY A CA 1
ATOM 667 C C . GLY A 1 84 ? 0.381 1.861 1.837 1.00 97.94 84 GLY A C 1
ATOM 668 O O . GLY A 1 84 ? -0.304 2.865 1.645 1.00 97.94 84 GLY A O 1
ATOM 669 N N . VAL A 1 85 ? 0.318 1.138 2.947 1.00 98.38 85 VAL A N 1
ATOM 670 C CA . VAL A 1 85 ? -0.594 1.375 4.065 1.00 98.38 85 VAL A CA 1
ATOM 671 C C . VAL A 1 85 ? 0.225 1.611 5.326 1.00 98.38 85 VAL A C 1
ATOM 673 O O . VAL A 1 85 ? 1.148 0.851 5.628 1.00 98.38 85 VAL A O 1
ATOM 676 N N . GLU A 1 86 ? -0.132 2.652 6.067 1.00 98.44 86 GLU A N 1
ATOM 677 C CA . GLU A 1 86 ? 0.278 2.822 7.457 1.00 98.44 86 GLU A CA 1
ATOM 678 C C . GLU A 1 86 ? -0.769 2.163 8.353 1.00 98.44 86 GLU A C 1
ATOM 680 O O . GLU A 1 86 ? -1.930 2.569 8.355 1.00 98.44 86 GLU A O 1
ATOM 685 N N . LEU A 1 87 ? -0.365 1.125 9.078 1.00 98.38 87 LEU A N 1
ATOM 686 C CA . LEU A 1 87 ? -1.224 0.364 9.974 1.00 98.38 87 LEU A CA 1
ATOM 687 C C . LEU A 1 87 ? -1.348 1.039 11.343 1.00 98.38 87 LEU A C 1
ATOM 689 O O . LEU A 1 87 ? -0.399 1.634 11.869 1.00 98.38 87 LEU A O 1
ATOM 693 N N . ASP A 1 88 ? -2.514 0.864 11.959 1.00 97.25 88 ASP A N 1
ATOM 694 C CA . ASP A 1 88 ? -2.787 1.394 13.299 1.00 97.25 88 ASP A CA 1
ATOM 695 C C . ASP A 1 88 ? -1.972 0.670 14.383 1.00 97.25 88 ASP A C 1
ATOM 697 O O . ASP A 1 88 ? -1.689 1.229 15.445 1.00 97.25 88 ASP A O 1
ATOM 701 N N . GLU A 1 89 ? -1.561 -0.566 14.103 1.00 97.44 89 GLU A N 1
ATOM 702 C CA . GLU A 1 89 ? -0.795 -1.433 14.992 1.00 97.44 89 GLU A CA 1
ATOM 703 C C . GLU A 1 89 ? 0.537 -1.841 14.351 1.00 97.44 89 GLU A C 1
ATOM 705 O O . GLU A 1 89 ? 0.695 -1.838 13.128 1.00 97.44 89 GLU A O 1
ATOM 710 N N . LYS A 1 90 ? 1.504 -2.256 15.179 1.00 98.00 90 LYS A N 1
ATOM 711 C CA . LYS A 1 90 ? 2.840 -2.706 14.746 1.00 98.00 90 LYS A CA 1
ATOM 712 C C . LYS A 1 90 ? 2.829 -4.125 14.156 1.00 98.00 90 LYS A C 1
ATOM 714 O O . LYS A 1 90 ? 3.518 -5.018 14.643 1.00 98.00 90 LYS A O 1
ATOM 719 N N . THR A 1 91 ? 2.019 -4.344 13.126 1.00 97.50 91 THR A N 1
ATOM 720 C CA . THR A 1 91 ? 1.817 -5.644 12.451 1.00 97.50 91 THR A CA 1
ATOM 721 C C . THR A 1 91 ? 2.225 -5.625 10.968 1.00 97.50 91 THR A C 1
ATOM 723 O O . THR A 1 91 ? 1.927 -6.543 10.193 1.00 97.50 91 THR A O 1
ATOM 726 N N . GLY A 1 92 ? 2.905 -4.557 10.560 1.00 97.44 92 GLY A N 1
ATOM 727 C CA . GLY A 1 92 ? 3.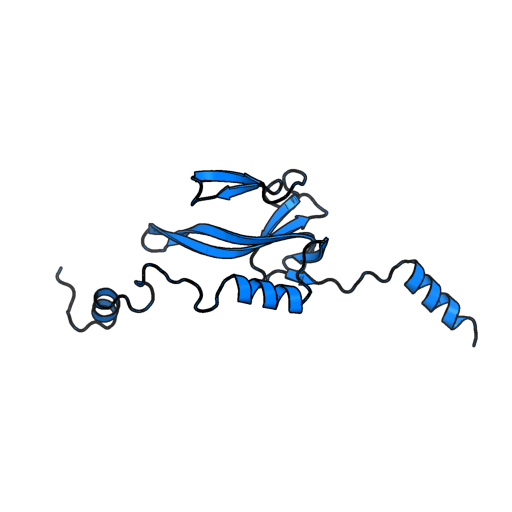512 -4.339 9.255 1.00 97.44 92 GLY A CA 1
ATOM 728 C C . GLY A 1 92 ? 4.929 -4.902 9.162 1.00 97.44 92 GLY A C 1
ATOM 729 O O . GLY A 1 92 ? 5.318 -5.817 9.884 1.00 97.44 92 GLY A O 1
ATOM 730 N N . LYS A 1 93 ? 5.702 -4.377 8.210 1.00 97.12 93 LYS A N 1
ATOM 731 C CA . LYS A 1 93 ? 7.039 -4.894 7.867 1.00 97.12 93 LYS A CA 1
ATOM 732 C C . LYS A 1 93 ? 8.120 -3.825 7.787 1.00 97.12 93 LYS A C 1
ATOM 734 O O . LYS A 1 93 ? 9.288 -4.150 7.961 1.00 97.12 93 LYS A O 1
ATOM 739 N N . ASN A 1 94 ? 7.748 -2.589 7.480 1.00 97.06 94 ASN A N 1
ATOM 740 C CA . ASN A 1 94 ? 8.677 -1.493 7.227 1.00 97.06 94 ASN A CA 1
ATOM 741 C C . ASN A 1 94 ? 8.183 -0.201 7.888 1.00 97.06 94 ASN A C 1
ATOM 743 O O . ASN A 1 94 ? 7.187 -0.202 8.609 1.00 97.06 94 ASN A O 1
ATOM 747 N N . ASP A 1 95 ? 8.911 0.881 7.662 1.00 98.06 95 ASP A N 1
ATOM 748 C CA . ASP A 1 95 ? 8.636 2.244 8.120 1.00 98.06 95 ASP A CA 1
ATOM 749 C C . ASP A 1 95 ? 8.172 3.158 6.960 1.00 98.06 95 ASP A C 1
ATOM 751 O O . ASP A 1 95 ? 8.281 4.384 7.030 1.00 98.06 95 ASP A O 1
ATOM 755 N N . GLY A 1 96 ? 7.675 2.559 5.871 1.00 96.75 96 GLY A N 1
ATOM 756 C CA . GLY A 1 96 ? 7.292 3.232 4.626 1.00 96.75 96 GLY A CA 1
ATOM 757 C C . GLY A 1 96 ? 8.407 3.320 3.576 1.00 96.75 96 GLY A C 1
ATOM 758 O O . GLY A 1 96 ? 8.202 3.894 2.502 1.00 96.75 96 GLY A O 1
ATOM 759 N N . SER A 1 97 ? 9.570 2.720 3.851 1.00 96.44 97 SER A N 1
ATOM 760 C CA . SER A 1 97 ? 10.655 2.537 2.884 1.00 96.44 97 SER A CA 1
ATOM 761 C C . SER A 1 97 ? 10.724 1.111 2.319 1.00 96.44 97 SER A C 1
ATOM 763 O O . SER A 1 97 ? 10.352 0.138 2.985 1.00 96.44 97 SER A O 1
ATOM 765 N N . LEU A 1 98 ? 11.176 0.979 1.068 1.00 92.00 98 LEU A N 1
ATOM 766 C CA . LEU A 1 98 ? 11.437 -0.296 0.395 1.00 92.00 98 LEU A CA 1
ATOM 767 C C . LEU A 1 98 ? 12.718 -0.221 -0.435 1.00 92.00 98 LEU A C 1
ATOM 769 O O . LEU A 1 98 ? 13.112 0.844 -0.893 1.00 92.00 98 LEU A O 1
ATOM 773 N N . MET A 1 99 ? 13.351 -1.375 -0.648 1.00 87.44 99 MET A N 1
ATOM 774 C CA . MET A 1 99 ? 14.426 -1.501 -1.629 1.00 87.44 99 MET A CA 1
ATOM 775 C C . MET A 1 99 ? 13.835 -1.381 -3.033 1.00 87.44 99 MET A C 1
ATOM 777 O O . MET A 1 99 ? 13.061 -2.245 -3.453 1.00 87.44 99 MET A O 1
ATOM 781 N N . ASP A 1 100 ? 14.216 -0.326 -3.740 1.00 81.19 100 ASP A N 1
ATOM 782 C CA . ASP A 1 100 ? 13.927 -0.154 -5.151 1.00 81.19 100 ASP A CA 1
ATOM 783 C C . ASP A 1 100 ? 14.997 -0.899 -5.956 1.00 81.19 100 ASP A C 1
ATOM 785 O O . ASP A 1 100 ? 16.194 -0.624 -5.865 1.00 81.19 100 ASP A O 1
ATOM 789 N N . THR A 1 101 ? 14.563 -1.900 -6.716 1.00 78.62 101 THR A N 1
ATOM 790 C CA . THR A 1 101 ? 15.467 -2.735 -7.519 1.00 78.62 101 THR A CA 1
ATOM 791 C C . THR A 1 101 ? 15.995 -2.014 -8.757 1.00 78.62 101 THR A C 1
ATOM 793 O O . THR A 1 101 ? 17.046 -2.395 -9.262 1.00 78.62 101 THR A O 1
ATOM 796 N N . GLU A 1 102 ? 15.304 -0.974 -9.225 1.00 73.75 102 GLU A N 1
ATOM 797 C CA . GLU A 1 102 ? 15.717 -0.156 -10.363 1.00 73.75 102 GLU A CA 1
ATOM 798 C C . GLU A 1 102 ? 16.733 0.906 -9.939 1.00 73.75 102 GLU A C 1
ATOM 800 O O . GLU A 1 102 ? 17.783 1.034 -10.566 1.00 73.75 102 GLU A O 1
ATOM 805 N N . ALA A 1 103 ? 16.459 1.611 -8.837 1.00 73.94 103 ALA A N 1
ATOM 806 C CA . ALA A 1 103 ? 17.394 2.592 -8.283 1.00 73.94 103 ALA A CA 1
ATOM 807 C C . ALA A 1 103 ? 18.590 1.935 -7.564 1.00 73.94 103 ALA A C 1
ATOM 809 O O . ALA A 1 103 ? 19.643 2.548 -7.407 1.00 73.94 103 ALA A O 1
ATOM 810 N N . GLY A 1 104 ? 18.444 0.677 -7.131 1.00 82.06 104 GLY A N 1
ATOM 811 C CA . GLY A 1 104 ? 19.474 -0.049 -6.386 1.00 82.06 104 GLY A CA 1
ATOM 812 C C . GLY A 1 104 ? 19.653 0.440 -4.944 1.00 82.06 104 GLY A C 1
ATOM 813 O O . GLY A 1 104 ? 20.655 0.114 -4.308 1.00 82.06 104 GLY A O 1
ATOM 814 N N . GLU A 1 105 ? 18.696 1.205 -4.417 1.00 88.06 105 GLU A N 1
ATOM 815 C CA . GLU A 1 105 ? 18.752 1.832 -3.095 1.00 88.06 105 GLU A CA 1
ATOM 816 C C . GLU A 1 105 ? 17.425 1.712 -2.330 1.00 88.06 105 GLU A C 1
ATOM 818 O O . GLU A 1 105 ? 16.411 1.244 -2.851 1.00 88.06 105 GLU A O 1
ATOM 823 N N . ILE A 1 106 ? 17.431 2.094 -1.050 1.00 91.44 106 ILE A N 1
ATOM 824 C CA . ILE A 1 106 ? 16.214 2.138 -0.234 1.00 91.44 106 ILE A CA 1
ATOM 825 C C . ILE A 1 106 ? 15.514 3.472 -0.482 1.00 91.44 106 ILE A C 1
ATOM 827 O O . ILE A 1 106 ? 16.026 4.525 -0.110 1.00 91.44 106 ILE A O 1
ATOM 831 N N . VAL A 1 107 ? 14.312 3.414 -1.047 1.00 92.88 107 VAL A N 1
ATOM 832 C CA . VAL A 1 107 ? 13.480 4.581 -1.335 1.00 92.88 107 VAL A CA 1
ATOM 833 C C . VAL A 1 107 ? 12.362 4.672 -0.302 1.00 92.88 107 VAL A C 1
ATOM 835 O O . VAL A 1 107 ? 11.691 3.687 0.022 1.00 92.88 107 VAL A O 1
ATOM 838 N N . ARG A 1 108 ? 12.150 5.875 0.241 1.00 95.75 108 ARG A N 1
ATOM 839 C CA . ARG A 1 108 ? 11.036 6.165 1.149 1.00 95.75 108 ARG A CA 1
ATOM 840 C C . ARG A 1 108 ? 9.828 6.634 0.343 1.00 95.75 108 ARG A C 1
ATOM 842 O O . ARG A 1 108 ? 9.845 7.733 -0.197 1.00 95.75 108 ARG A O 1
ATOM 849 N N . HIS A 1 109 ? 8.771 5.826 0.316 1.00 95.44 109 HIS A N 1
ATOM 850 C CA . HIS A 1 109 ? 7.512 6.185 -0.346 1.00 95.44 109 HIS A CA 1
ATOM 851 C C . HIS A 1 109 ? 6.557 6.925 0.595 1.00 95.44 109 HIS A C 1
ATOM 853 O O . HIS A 1 109 ? 5.800 7.784 0.158 1.00 95.44 109 HIS A O 1
ATOM 859 N N . PHE A 1 110 ? 6.593 6.603 1.890 1.00 97.81 110 PHE A N 1
ATOM 860 C CA . PHE A 1 110 ? 5.876 7.329 2.939 1.00 97.81 110 PHE A CA 1
ATOM 861 C C . PHE A 1 110 ? 6.618 7.224 4.279 1.00 97.81 110 PHE A C 1
ATOM 863 O O . PHE A 1 110 ? 7.609 6.505 4.402 1.00 97.81 110 PHE A O 1
ATOM 870 N N . SER A 1 111 ? 6.175 7.978 5.284 1.00 98.00 111 SER A N 1
ATOM 871 C CA . SER A 1 111 ? 6.760 7.959 6.628 1.00 98.00 111 SER A CA 1
ATOM 872 C C . SER A 1 111 ? 5.774 7.368 7.626 1.00 98.00 111 SER A C 1
ATOM 874 O O . SER A 1 111 ? 4.620 7.788 7.661 1.00 98.00 111 SER A O 1
ATOM 876 N N . CYS A 1 112 ? 6.228 6.401 8.419 1.00 97.38 112 CYS A N 1
ATOM 877 C CA . CYS A 1 112 ? 5.509 5.863 9.569 1.00 97.38 112 CYS A CA 1
ATOM 878 C C . CYS A 1 112 ? 6.498 5.210 10.548 1.00 97.38 112 CYS A C 1
ATOM 880 O O . CYS A 1 112 ? 7.697 5.126 10.281 1.00 97.38 112 CYS A O 1
ATOM 882 N N . GLU A 1 113 ? 6.005 4.741 11.693 1.00 97.88 113 GLU A N 1
ATOM 883 C CA . GLU A 1 113 ? 6.832 3.977 12.628 1.00 97.88 113 GLU A CA 1
ATOM 884 C C . GLU A 1 113 ? 7.247 2.619 12.033 1.00 97.88 113 GLU A C 1
ATOM 886 O O . GLU A 1 113 ? 6.513 2.001 11.256 1.00 97.88 113 GLU A O 1
ATOM 891 N N . MET A 1 114 ? 8.407 2.106 12.448 1.00 97.94 114 MET A N 1
ATOM 892 C CA . MET A 1 114 ? 8.838 0.759 12.078 1.00 97.94 114 MET A CA 1
ATOM 893 C C . MET A 1 114 ? 7.785 -0.283 12.483 1.00 97.94 114 MET A C 1
ATOM 895 O O . MET A 1 114 ? 7.213 -0.219 13.572 1.00 97.94 114 MET A O 1
ATOM 899 N N . LEU A 1 115 ? 7.555 -1.257 11.599 1.00 97.88 115 LEU A N 1
ATOM 900 C CA . LEU A 1 115 ? 6.490 -2.264 11.691 1.00 97.88 115 LEU A CA 1
ATOM 901 C C . LEU A 1 115 ? 5.065 -1.710 11.557 1.00 97.88 115 LEU A C 1
ATOM 903 O O . LEU A 1 115 ? 4.128 -2.470 11.769 1.00 97.88 115 LEU A O 1
ATOM 907 N N . ARG A 1 116 ? 4.854 -0.450 11.169 1.00 98.38 116 ARG A N 1
ATOM 908 C CA . ARG A 1 116 ? 3.517 0.038 10.778 1.00 98.38 116 ARG A CA 1
ATOM 909 C C . ARG A 1 116 ? 3.332 0.104 9.269 1.00 98.38 116 ARG A C 1
ATOM 911 O O . ARG A 1 116 ? 2.211 -0.005 8.791 1.00 98.38 116 ARG A O 1
ATOM 918 N N . GLY A 1 117 ? 4.408 0.237 8.505 1.00 98.25 117 GLY A N 1
ATOM 919 C CA . GLY A 1 117 ? 4.354 0.292 7.052 1.00 98.25 117 GLY A CA 1
ATOM 920 C C . GLY A 1 117 ? 4.164 -1.088 6.430 1.00 98.25 117 GLY A C 1
ATOM 921 O O . GLY A 1 117 ? 4.829 -2.069 6.796 1.00 98.25 117 GLY A O 1
ATOM 922 N N . LEU A 1 118 ? 3.255 -1.1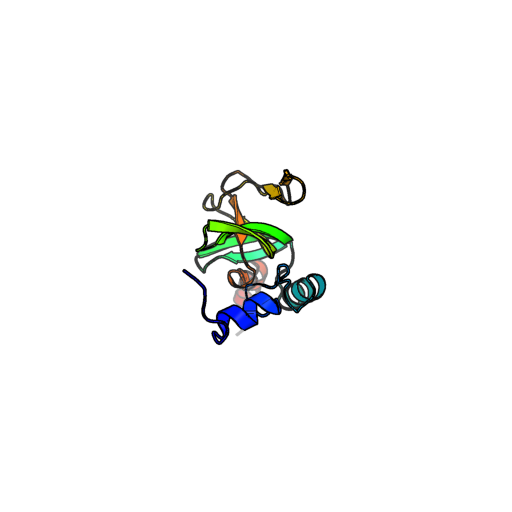75 5.462 1.00 98.00 118 LEU A N 1
ATOM 923 C CA . LEU A 1 118 ? 2.992 -2.389 4.704 1.00 98.00 118 LEU A CA 1
ATOM 924 C C . LEU A 1 118 ? 2.659 -2.058 3.246 1.00 98.00 118 LEU A C 1
ATOM 926 O O . LEU A 1 118 ? 1.812 -1.218 2.981 1.00 98.00 118 LEU A O 1
ATOM 930 N N . PHE A 1 119 ? 3.270 -2.774 2.301 1.00 96.69 119 PHE A N 1
ATOM 931 C CA . PHE A 1 119 ? 2.904 -2.703 0.884 1.00 96.69 119 PHE A CA 1
ATOM 932 C C . PHE A 1 119 ? 2.186 -3.982 0.467 1.00 96.69 119 PHE A C 1
ATOM 934 O O . PHE A 1 119 ? 2.680 -5.090 0.704 1.00 96.69 119 PHE A O 1
ATOM 941 N N . VAL A 1 120 ? 1.021 -3.833 -0.159 1.00 96.00 120 VAL A N 1
ATOM 942 C CA . VAL A 1 120 ? 0.177 -4.944 -0.611 1.00 96.00 120 VAL A CA 1
ATOM 943 C C . VAL A 1 120 ? -0.354 -4.717 -2.020 1.00 96.00 120 VAL A C 1
ATOM 945 O O . VAL A 1 120 ? -0.380 -3.598 -2.524 1.00 96.00 120 VAL A O 1
ATOM 948 N N . ALA A 1 121 ? -0.784 -5.801 -2.666 1.00 94.75 121 ALA A N 1
ATOM 949 C CA . ALA A 1 121 ? -1.538 -5.700 -3.907 1.00 94.75 121 ALA A CA 1
ATOM 950 C C . ALA A 1 121 ? -2.905 -5.038 -3.637 1.00 94.75 121 ALA A C 1
ATOM 952 O O . ALA A 1 121 ? -3.504 -5.321 -2.594 1.00 94.75 121 ALA A O 1
ATOM 953 N N . PRO A 1 122 ? -3.448 -4.245 -4.577 1.00 95.38 122 PRO A N 1
ATOM 954 C CA . PRO A 1 122 ? -4.732 -3.569 -4.390 1.00 95.38 122 PRO A CA 1
ATOM 955 C C . PRO A 1 122 ? -5.914 -4.505 -4.103 1.00 95.38 122 PRO A C 1
ATOM 957 O O . PRO A 1 122 ? -6.897 -4.096 -3.499 1.00 95.38 122 PRO A O 1
ATOM 960 N N . SER A 1 123 ? -5.829 -5.778 -4.504 1.00 94.56 123 SER A N 1
ATOM 961 C CA . SER A 1 123 ? -6.852 -6.793 -4.218 1.00 94.56 123 SER A CA 1
ATOM 962 C C . SER A 1 123 ? -6.962 -7.174 -2.737 1.00 94.56 123 SER A C 1
ATOM 964 O O . SER A 1 123 ? -7.904 -7.859 -2.365 1.00 94.56 123 SER A O 1
ATOM 966 N N . ARG A 1 124 ? -5.989 -6.787 -1.903 1.00 96.12 124 ARG A N 1
ATOM 967 C CA . ARG A 1 124 ? -5.972 -7.051 -0.452 1.00 96.12 124 ARG A CA 1
ATOM 968 C C . ARG A 1 124 ? -6.540 -5.895 0.367 1.00 96.12 124 ARG A C 1
ATOM 970 O O . ARG A 1 124 ? -6.531 -5.972 1.593 1.00 96.12 124 ARG A O 1
ATOM 977 N N . ILE A 1 125 ? -6.954 -4.823 -0.306 1.00 96.19 125 ILE A N 1
ATOM 978 C CA . ILE A 1 125 ? -7.527 -3.631 0.304 1.00 96.19 125 ILE A CA 1
ATOM 979 C C . ILE A 1 125 ? -9.044 -3.740 0.254 1.00 96.19 125 ILE A C 1
ATOM 981 O O . ILE A 1 125 ? -9.636 -3.802 -0.825 1.00 96.19 125 ILE A O 1
ATOM 985 N N . THR A 1 126 ? -9.651 -3.683 1.430 1.00 95.06 126 THR A N 1
ATOM 986 C CA . THR A 1 126 ? -11.078 -3.441 1.606 1.00 95.06 126 THR A CA 1
ATOM 987 C C . THR A 1 126 ? -11.226 -2.043 2.183 1.00 95.06 126 THR A C 1
ATOM 989 O O . THR A 1 126 ? -10.619 -1.728 3.208 1.00 95.06 126 THR A O 1
ATOM 992 N N . LEU A 1 127 ? -11.991 -1.177 1.526 1.00 91.94 127 LEU A N 1
ATOM 993 C CA . LEU A 1 127 ? -12.295 0.134 2.091 1.00 91.94 127 LEU A CA 1
ATOM 994 C C . LEU A 1 127 ? -13.257 -0.055 3.259 1.00 91.94 127 LEU A C 1
ATOM 996 O O . LEU A 1 127 ? -14.195 -0.849 3.170 1.00 91.94 127 LEU A O 1
ATOM 1000 N N . GLY A 1 128 ? -12.988 0.628 4.370 1.00 69.88 128 GLY A N 1
ATOM 1001 C CA . GLY A 1 128 ? -13.980 0.703 5.435 1.00 69.88 128 GLY A CA 1
ATOM 1002 C C . GLY A 1 128 ? -15.201 1.454 4.913 1.00 69.88 128 GLY A C 1
ATOM 1003 O O . GLY A 1 128 ? -15.053 2.373 4.105 1.00 69.88 128 GLY A O 1
ATOM 1004 N N . ALA A 1 129 ? -16.396 1.107 5.394 1.00 53.38 129 ALA A N 1
ATOM 1005 C CA . ALA A 1 129 ? -17.454 2.112 5.435 1.00 53.38 129 ALA A CA 1
ATOM 1006 C C . ALA A 1 129 ? -16.872 3.363 6.126 1.00 53.38 129 ALA A C 1
ATOM 1008 O O . ALA A 1 129 ? -16.025 3.189 7.016 1.00 53.38 129 ALA A O 1
ATOM 1009 N N . PRO A 1 130 ? -17.244 4.594 5.727 1.00 50.53 130 PRO A N 1
ATOM 1010 C CA . PRO A 1 130 ? -16.908 5.747 6.550 1.00 50.53 130 PRO A CA 1
ATOM 1011 C C . PRO A 1 130 ? -17.355 5.402 7.973 1.00 50.53 130 PRO A C 1
ATOM 1013 O O . PRO A 1 130 ? -18.497 4.976 8.160 1.00 50.53 130 PRO A O 1
ATOM 1016 N N . GLU A 1 131 ? -16.442 5.453 8.950 1.00 54.91 131 GLU A N 1
ATOM 1017 C CA . GLU A 1 131 ? -16.886 5.440 10.343 1.00 54.91 131 GLU A CA 1
ATOM 1018 C C . GLU A 1 131 ? -17.890 6.583 10.421 1.00 54.91 131 GLU A C 1
ATOM 1020 O O . GLU A 1 131 ? -17.520 7.716 10.092 1.00 54.91 131 GLU A O 1
ATOM 1025 N N . LYS A 1 132 ? -19.161 6.272 10.730 1.00 52.69 132 LYS A N 1
ATOM 1026 C CA . LYS A 1 132 ? -20.141 7.320 10.991 1.00 52.69 132 LYS A CA 1
ATOM 1027 C C . LYS A 1 132 ? -19.474 8.237 11.992 1.00 52.69 132 LYS A C 1
ATOM 1029 O O . LYS A 1 132 ? -18.942 7.786 13.009 1.00 52.69 132 LYS A O 1
ATOM 1034 N N . THR A 1 133 ? -19.385 9.510 11.646 1.00 56.59 133 THR A N 1
ATOM 1035 C CA . THR A 1 133 ? -18.760 10.454 12.565 1.00 56.59 133 THR A CA 1
ATOM 1036 C C . THR A 1 133 ? -19.594 10.409 13.846 1.00 56.59 133 THR A C 1
ATOM 1038 O O . THR A 1 133 ? -20.809 10.281 13.753 1.00 56.59 133 THR A O 1
ATOM 1041 N N . VAL A 1 134 ? -19.005 10.553 15.035 1.00 63.88 134 VAL A N 1
ATOM 1042 C CA . VAL A 1 134 ? -19.783 10.676 16.293 1.00 63.88 134 VAL A CA 1
ATOM 1043 C C . VAL A 1 134 ? -20.941 11.680 16.169 1.00 63.88 134 VAL A C 1
ATOM 1045 O O . VAL A 1 134 ? -21.973 11.519 16.798 1.00 63.88 134 VAL A O 1
ATOM 1048 N N . ILE A 1 135 ? -20.796 12.687 15.304 1.00 69.75 135 ILE A N 1
ATOM 1049 C CA . ILE A 1 135 ? -21.842 13.654 14.958 1.00 69.75 135 ILE A CA 1
ATOM 1050 C C . ILE A 1 135 ? -23.009 13.008 14.189 1.00 69.75 135 ILE A C 1
ATOM 1052 O O . ILE A 1 135 ? -24.151 13.335 14.469 1.00 69.75 135 ILE A O 1
ATOM 1056 N N . GLU A 1 136 ? -22.748 12.111 13.238 1.00 69.88 136 GLU A N 1
ATOM 1057 C CA . GLU A 1 136 ? -23.781 11.373 12.493 1.00 69.88 136 GLU A CA 1
ATOM 1058 C C . GLU A 1 136 ? -24.490 10.349 13.383 1.00 69.88 136 GLU A C 1
ATOM 1060 O O . GLU A 1 136 ? -25.704 10.223 13.295 1.00 69.88 136 GLU A O 1
ATOM 1065 N N . GLU A 1 137 ? -23.767 9.678 14.286 1.00 66.75 137 GLU A N 1
ATOM 1066 C CA . GLU A 1 137 ? -24.388 8.799 15.289 1.00 66.75 137 GLU A CA 1
ATOM 1067 C C . GLU A 1 137 ? -25.285 9.597 16.248 1.00 66.75 137 GLU A C 1
ATOM 1069 O O . GLU A 1 137 ? -26.423 9.215 16.498 1.00 66.75 137 GLU A O 1
ATOM 1074 N N . MET A 1 138 ? -24.816 10.759 16.717 1.00 69.12 138 MET A N 1
ATOM 1075 C CA . MET A 1 138 ? -25.617 11.650 17.562 1.00 69.12 138 MET A CA 1
ATOM 1076 C C . MET A 1 138 ? -26.809 12.276 16.825 1.00 69.12 138 MET A C 1
ATOM 1078 O O . MET A 1 138 ? -27.804 12.604 17.462 1.00 69.12 138 MET A O 1
ATOM 1082 N N . LEU A 1 139 ? -26.714 12.498 15.511 1.00 74.56 139 LEU A N 1
ATOM 1083 C CA . LEU A 1 139 ? -27.819 13.021 14.703 1.00 74.56 139 LEU A CA 1
ATOM 1084 C C . LEU A 1 139 ? -28.906 11.965 14.478 1.00 74.56 139 LEU A C 1
ATOM 1086 O O . LEU A 1 139 ? -30.082 12.319 14.534 1.00 74.56 139 LEU A O 1
ATOM 1090 N N . ASP A 1 140 ? -28.529 10.700 14.276 1.00 73.12 140 ASP A N 1
ATOM 1091 C CA . ASP A 1 140 ? -29.482 9.587 14.194 1.00 73.12 140 ASP A CA 1
ATOM 1092 C C . ASP A 1 140 ? -30.236 9.426 15.528 1.00 73.12 140 ASP A C 1
ATOM 1094 O O . ASP A 1 140 ? -31.466 9.444 15.536 1.00 73.12 140 ASP A O 1
ATOM 1098 N N . ASP A 1 141 ? -29.521 9.411 16.661 1.00 75.06 141 ASP A N 1
ATOM 1099 C CA . ASP A 1 141 ? -30.127 9.301 18.000 1.00 75.06 141 ASP A CA 1
ATOM 1100 C C . ASP A 1 141 ? -31.082 10.466 18.326 1.00 75.06 141 ASP A C 1
ATOM 1102 O O . ASP A 1 141 ? -32.045 10.292 19.068 1.00 75.06 141 ASP A O 1
ATOM 1106 N N . LEU A 1 142 ? -30.822 11.671 17.800 1.00 72.00 142 LEU A N 1
ATOM 1107 C CA . LEU A 1 142 ? -31.703 12.832 17.972 1.00 72.00 142 LEU A CA 1
ATOM 1108 C C . LEU A 1 142 ? -32.924 12.794 17.046 1.00 72.00 142 LEU A C 1
ATOM 1110 O O . LEU A 1 142 ? -33.949 13.372 17.395 1.00 72.00 142 LEU A O 1
ATOM 1114 N N . SER A 1 143 ? -32.828 12.131 15.891 1.00 70.94 143 SER A N 1
ATOM 1115 C CA . SER A 1 143 ? -33.954 11.977 14.963 1.00 70.94 143 SER A CA 1
ATOM 1116 C C . SER A 1 143 ? -35.024 11.004 15.472 1.00 70.94 143 SER A C 1
ATOM 1118 O O . SER A 1 143 ? -36.192 11.152 15.122 1.00 70.94 143 SER A O 1
ATOM 1120 N N . ASP A 1 144 ? -34.645 10.089 16.370 1.00 70.25 144 ASP A N 1
ATOM 1121 C CA . ASP A 1 144 ? -35.543 9.133 17.030 1.00 70.25 144 ASP A CA 1
ATOM 1122 C C . ASP A 1 144 ? -36.293 9.729 18.244 1.00 7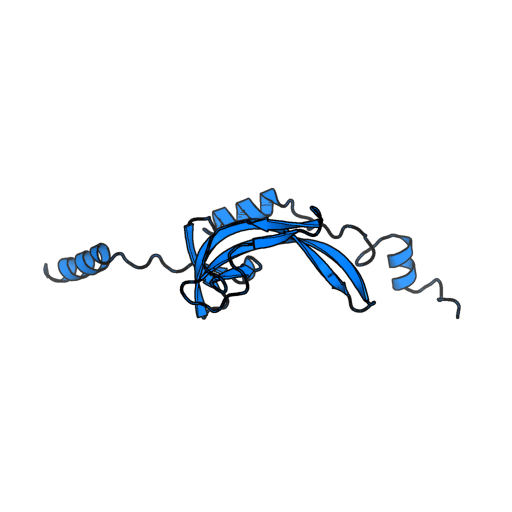0.25 144 ASP A C 1
ATOM 1124 O O . ASP A 1 144 ? -37.105 9.046 18.869 1.00 70.25 144 ASP A O 1
ATOM 1128 N N . LEU A 1 145 ? -36.031 10.992 18.614 1.00 70.31 145 LEU A N 1
ATOM 1129 C CA . LEU A 1 145 ? -36.677 11.662 19.757 1.00 70.31 145 LEU A CA 1
ATOM 1130 C C . LEU A 1 145 ? -37.874 12.546 19.376 1.00 70.31 145 LEU A C 1
ATOM 1132 O O . LEU A 1 145 ? -38.506 13.111 20.270 1.00 70.31 145 LEU A O 1
ATOM 1136 N N . ASP A 1 146 ? -38.184 12.657 18.083 1.00 63.97 146 ASP A N 1
ATOM 1137 C CA . ASP A 1 146 ? -39.293 13.461 17.551 1.00 63.97 146 ASP A CA 1
ATOM 1138 C C . ASP A 1 146 ? -40.521 12.612 17.112 1.00 63.97 146 ASP A C 1
ATOM 1140 O O . ASP A 1 146 ? -41.386 13.122 16.392 1.00 63.97 146 ASP A O 1
ATOM 1144 N N . GLU A 1 147 ? -40.643 11.350 17.563 1.00 55.09 147 GLU A N 1
ATOM 1145 C CA . GLU A 1 147 ? -41.876 10.523 17.468 1.00 55.09 147 GLU A CA 1
ATOM 1146 C C . GLU A 1 147 ? -42.632 10.372 18.802 1.00 55.09 147 GLU A C 1
ATOM 1148 O O . GLU A 1 147 ? -42.004 10.083 19.848 1.00 55.09 147 GLU A O 1
#

Organism: Mixia osmundae (strain CBS 9802 / IAM 14324 / JCM 22182 / KY 12970) (NCBI:txid764103)

Sequence (147 aa):
MTARPDSAEAFKRAHGLGRFAADFQSPVPVEQVIRELEERGIITGARCTVDESRRGYIRFIGPLRMSRVDKDNARRDKVHVFVGVELDEKTGKNDGSLMDTEAGEIVRHFSCEMLRGLFVAPSRITLGAPEKTVIEEMLDDLSDLDE

InterPro domains:
  IPR000938 CAP Gly-rich domain [PF01302] (45-125)
  IPR000938 CAP Gly-rich domain [SM01052] (44-126)
  IPR036859 CAP Gly-rich domain superfamily [G3DSA:2.30.30.190] (29-132)
  IPR036859 CAP Gly-rich domain superfamily [SSF74924] (2-128)

Radius of gyration: 21.88 Å; chains: 1; bounding box: 62×48×51 Å

pLDDT: mean 81.02, std 17.23, range [41.84, 98.44]